Protein AF-A0A7V5XHG9-F1 (afdb_monomer_lite)

Structure (mmCIF, N/CA/C/O backbone):
data_AF-A0A7V5XHG9-F1
#
_entry.id   AF-A0A7V5XHG9-F1
#
loop_
_atom_site.group_PDB
_atom_site.id
_atom_site.type_symbol
_atom_site.label_atom_id
_atom_site.label_alt_id
_atom_site.label_comp_id
_atom_site.label_asym_id
_atom_site.label_entity_id
_atom_site.label_seq_id
_atom_site.pdbx_PDB_ins_code
_atom_site.Cartn_x
_atom_site.Cartn_y
_atom_site.Cartn_z
_atom_site.occupancy
_atom_site.B_iso_or_equiv
_atom_site.auth_seq_id
_atom_site.auth_comp_id
_atom_site.auth_asym_id
_atom_site.auth_atom_id
_atom_site.pdbx_PDB_model_num
ATOM 1 N N . TYR A 1 1 ? 1.941 -1.592 -1.308 1.00 55.06 1 TYR A N 1
ATOM 2 C CA . TYR A 1 1 ? 0.502 -1.535 -1.615 1.00 55.06 1 TYR A CA 1
ATOM 3 C C . TYR A 1 1 ? -0.002 -0.136 -1.464 1.00 55.06 1 TYR A C 1
ATOM 5 O O . TYR A 1 1 ? 0.145 0.460 -0.400 1.00 55.06 1 TYR A O 1
ATOM 13 N N . VAL A 1 2 ? -0.547 0.369 -2.556 1.00 59.00 2 VAL A N 1
ATOM 14 C CA . VAL A 1 2 ? -1.258 1.634 -2.605 1.00 59.00 2 VAL A CA 1
ATOM 15 C C . VAL A 1 2 ? -2.661 1.257 -3.051 1.00 59.00 2 VAL A C 1
ATOM 17 O O . VAL A 1 2 ? -2.837 0.702 -4.130 1.00 59.00 2 VAL A O 1
ATOM 20 N N . ASP A 1 3 ? -3.625 1.466 -2.169 1.00 69.00 3 ASP A N 1
ATOM 21 C CA . ASP A 1 3 ? -5.044 1.260 -2.430 1.00 69.00 3 ASP A CA 1
ATOM 22 C C . ASP A 1 3 ? -5.747 2.506 -1.916 1.00 69.00 3 ASP A C 1
ATOM 24 O O . ASP A 1 3 ? -5.559 2.894 -0.754 1.00 69.00 3 ASP A O 1
ATOM 28 N N . SER A 1 4 ? -6.503 3.153 -2.798 1.00 73.19 4 SER A N 1
ATOM 29 C CA . SER A 1 4 ? -7.274 4.348 -2.467 1.00 73.19 4 SER A CA 1
ATOM 30 C C . SER A 1 4 ? -8.239 4.071 -1.316 1.00 73.19 4 SER A C 1
ATOM 32 O O . SER A 1 4 ? -8.415 4.931 -0.457 1.00 73.19 4 SER A O 1
ATOM 34 N N . LYS A 1 5 ? -8.750 2.839 -1.201 1.00 79.88 5 LYS A N 1
ATOM 35 C CA . LYS A 1 5 ? -9.655 2.412 -0.128 1.00 79.88 5 LYS A CA 1
ATOM 36 C C . LYS A 1 5 ? -8.983 2.303 1.246 1.00 79.88 5 LYS A C 1
ATOM 38 O O . LYS A 1 5 ? -9.698 2.176 2.238 1.00 79.88 5 LYS A O 1
ATOM 43 N N . ASN A 1 6 ? -7.649 2.345 1.339 1.00 83.56 6 ASN A N 1
ATOM 44 C CA . ASN A 1 6 ? -6.966 2.419 2.638 1.00 83.56 6 ASN A CA 1
ATOM 45 C C . ASN A 1 6 ? -7.051 3.821 3.251 1.00 83.56 6 ASN A C 1
ATOM 47 O O . ASN A 1 6 ? -6.980 3.971 4.470 1.00 83.56 6 ASN A O 1
ATOM 51 N N . ARG A 1 7 ? -7.154 4.869 2.425 1.00 87.31 7 ARG A N 1
ATOM 52 C CA . ARG A 1 7 ? -7.302 6.243 2.903 1.00 87.31 7 ARG A CA 1
ATOM 53 C C . ARG A 1 7 ? -8.789 6.574 2.946 1.00 87.31 7 ARG A C 1
ATOM 55 O O . ARG A 1 7 ? -9.402 6.779 1.909 1.00 87.31 7 ARG A O 1
ATOM 62 N N . LYS A 1 8 ? -9.363 6.630 4.148 1.00 86.81 8 LYS A N 1
ATOM 63 C CA . LYS A 1 8 ? -10.795 6.928 4.317 1.00 86.81 8 LYS A CA 1
ATOM 64 C C . LYS A 1 8 ? -11.099 8.412 4.135 1.00 86.81 8 LYS A C 1
ATOM 66 O O . LYS A 1 8 ? -12.153 8.762 3.628 1.00 86.81 8 LYS A O 1
ATOM 71 N N . ASN A 1 9 ? -10.185 9.275 4.574 1.00 88.12 9 ASN A N 1
ATOM 72 C CA . ASN A 1 9 ? -10.287 10.728 4.454 1.00 88.12 9 ASN A CA 1
ATOM 73 C C . ASN A 1 9 ? -8.885 11.370 4.551 1.00 88.12 9 ASN A C 1
ATOM 75 O O . ASN A 1 9 ? -7.859 10.676 4.545 1.00 88.12 9 ASN A O 1
ATOM 79 N N . THR A 1 10 ? -8.816 12.700 4.645 1.00 87.44 10 THR A N 1
ATOM 80 C CA . THR A 1 10 ? -7.547 13.443 4.708 1.00 87.44 10 THR A CA 1
ATOM 81 C C . THR A 1 10 ? -6.650 13.009 5.867 1.00 87.44 10 THR A C 1
ATOM 83 O O . THR A 1 10 ? -5.434 12.954 5.678 1.00 87.44 10 THR A O 1
ATOM 86 N N . HIS A 1 11 ? -7.233 12.626 7.005 1.00 92.06 11 HIS A N 1
ATOM 87 C CA . HIS A 1 11 ? -6.527 12.325 8.250 1.00 92.06 11 HIS A CA 1
ATOM 88 C C . HIS A 1 11 ? -6.464 10.834 8.574 1.00 92.06 11 HIS A C 1
ATOM 90 O O . HIS A 1 11 ? -5.561 10.423 9.287 1.00 92.06 11 HIS A O 1
ATOM 96 N N . THR A 1 12 ? -7.369 10.001 8.068 1.00 93.12 12 THR A N 1
ATOM 97 C CA . THR A 1 12 ? -7.495 8.599 8.482 1.00 93.12 12 THR A CA 1
ATOM 98 C C . THR A 1 12 ? -6.995 7.647 7.403 1.00 93.12 12 THR A C 1
ATOM 100 O O . THR A 1 12 ? -7.518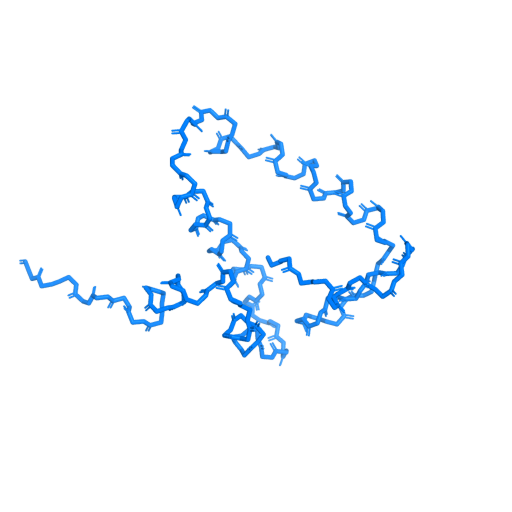 7.607 6.285 1.00 93.12 12 THR A O 1
ATOM 103 N N . PHE A 1 13 ? -6.016 6.823 7.769 1.00 92.00 13 PHE A N 1
ATOM 104 C CA . PHE A 1 13 ? -5.571 5.673 6.994 1.00 92.00 13 PHE A CA 1
ATOM 105 C C . PHE A 1 13 ? -5.804 4.393 7.796 1.00 92.00 13 PHE A C 1
ATOM 107 O O . PHE A 1 13 ? -5.416 4.306 8.960 1.00 92.00 13 PHE A O 1
ATOM 114 N N . GLU A 1 14 ? -6.392 3.389 7.160 1.00 90.06 14 GLU A N 1
ATOM 115 C CA . GLU A 1 14 ? -6.539 2.039 7.689 1.00 90.06 14 GLU A CA 1
ATOM 116 C C . GLU A 1 14 ? -6.001 1.047 6.663 1.00 90.06 14 GLU A C 1
ATOM 118 O O . GLU A 1 14 ? -6.463 0.986 5.524 1.00 90.06 14 GLU A O 1
ATOM 123 N N . CYS A 1 15 ? -4.990 0.277 7.053 1.00 83.00 15 CYS A N 1
ATOM 124 C CA . CYS A 1 15 ? -4.448 -0.755 6.184 1.00 83.00 15 CYS A CA 1
ATOM 125 C C . CYS A 1 15 ? -5.481 -1.874 6.032 1.00 83.00 15 CYS A C 1
ATOM 127 O O . CYS A 1 15 ? -5.718 -2.598 6.994 1.00 83.00 15 CYS A O 1
ATOM 129 N N . LYS A 1 16 ? -6.049 -2.075 4.839 1.00 79.31 16 LYS A N 1
ATOM 130 C CA . LYS A 1 16 ? -6.999 -3.178 4.621 1.00 79.31 16 LYS A CA 1
ATOM 131 C C . LYS A 1 16 ? -6.394 -4.567 4.766 1.00 79.31 16 LYS A C 1
ATOM 133 O O . LYS A 1 16 ? -7.131 -5.509 5.015 1.00 79.31 16 LYS A O 1
ATOM 138 N N . ALA A 1 17 ? -5.072 -4.681 4.638 1.00 75.31 17 ALA A N 1
ATOM 139 C CA . ALA A 1 17 ? -4.377 -5.883 5.057 1.00 75.31 17 ALA A CA 1
ATOM 140 C C . ALA A 1 17 ? -4.383 -5.941 6.591 1.00 75.31 17 ALA A C 1
ATOM 142 O O . ALA A 1 17 ? -5.323 -6.435 7.184 1.00 75.31 17 ALA A O 1
ATOM 143 N N . CYS A 1 18 ? -3.410 -5.358 7.283 1.00 77.38 18 CYS A N 1
ATOM 144 C CA . CYS A 1 18 ? -3.239 -5.616 8.717 1.00 77.38 18 CYS A CA 1
ATOM 145 C C . CYS A 1 18 ? -4.230 -4.931 9.686 1.00 77.38 18 CYS A C 1
ATOM 147 O O . CYS A 1 18 ? -4.028 -5.014 10.894 1.00 77.38 18 CYS A O 1
ATOM 149 N N . GLY A 1 19 ? -5.227 -4.184 9.209 1.00 81.75 19 GLY A N 1
ATOM 150 C CA . GLY A 1 19 ? -6.184 -3.432 10.038 1.00 81.75 19 GLY A CA 1
ATOM 151 C C . GLY A 1 19 ? -5.591 -2.227 10.782 1.00 81.75 19 GLY A C 1
ATOM 152 O O . GLY A 1 19 ? -6.291 -1.533 11.517 1.00 81.75 19 GLY A O 1
ATOM 153 N N . LYS A 1 20 ? -4.291 -1.943 10.617 1.00 84.81 20 LYS A N 1
ATOM 154 C CA . LYS A 1 20 ? -3.616 -0.862 11.344 1.00 84.81 20 LYS A CA 1
ATOM 155 C C . LYS A 1 20 ? -4.171 0.503 10.943 1.00 84.81 20 LYS A C 1
ATOM 157 O O . LYS A 1 20 ? -4.067 0.896 9.778 1.00 84.81 20 LYS A O 1
ATOM 162 N N . LYS A 1 21 ? -4.665 1.242 11.938 1.00 91.50 21 LYS A N 1
ATOM 163 C CA . LYS A 1 21 ? -5.135 2.625 11.814 1.00 91.50 21 LYS A CA 1
ATOM 164 C C . LYS A 1 21 ? -4.020 3.607 12.174 1.00 91.50 21 LYS A C 1
ATOM 166 O O . LYS A 1 21 ? -3.298 3.406 13.149 1.00 91.50 21 LYS A O 1
ATOM 171 N N . VAL A 1 22 ? -3.840 4.647 11.366 1.00 92.12 22 VAL A N 1
ATOM 172 C CA . VAL A 1 22 ? -2.828 5.697 11.568 1.00 92.12 22 VAL A CA 1
ATOM 173 C C . VAL A 1 22 ? -3.258 6.985 10.864 1.00 92.12 22 VAL A C 1
ATOM 175 O O . VAL A 1 22 ? -4.073 6.952 9.941 1.00 92.12 22 VAL A O 1
ATOM 178 N N . ASN A 1 23 ? -2.693 8.123 11.273 1.00 94.44 23 ASN A N 1
ATOM 179 C CA . ASN A 1 23 ? -2.886 9.366 10.541 1.00 94.44 23 ASN A CA 1
ATOM 180 C C . ASN A 1 23 ? -2.331 9.252 9.103 1.00 94.44 23 ASN A C 1
ATOM 182 O O . ASN A 1 23 ? -1.190 8.827 8.900 1.00 94.44 23 ASN A O 1
ATOM 186 N N . ALA A 1 24 ? -3.135 9.620 8.105 1.00 90.19 24 ALA A N 1
ATOM 187 C CA . ALA A 1 24 ? -2.810 9.447 6.692 1.00 90.19 24 ALA A CA 1
ATOM 188 C C . ALA A 1 24 ? -1.626 10.313 6.235 1.00 90.19 24 ALA A C 1
ATOM 190 O O . ALA A 1 24 ? -0.776 9.819 5.494 1.00 90.19 24 ALA A O 1
ATOM 191 N N . GLN A 1 25 ? -1.533 11.562 6.698 1.00 89.81 25 GLN A N 1
ATOM 192 C CA . GLN A 1 25 ? -0.426 12.464 6.366 1.00 89.81 25 GLN A CA 1
ATOM 193 C C . GLN A 1 25 ? 0.875 11.990 7.019 1.00 89.81 25 GLN A C 1
ATOM 195 O O . GLN A 1 25 ? 1.884 11.837 6.336 1.00 89.81 25 GLN A O 1
ATOM 200 N N . VAL A 1 26 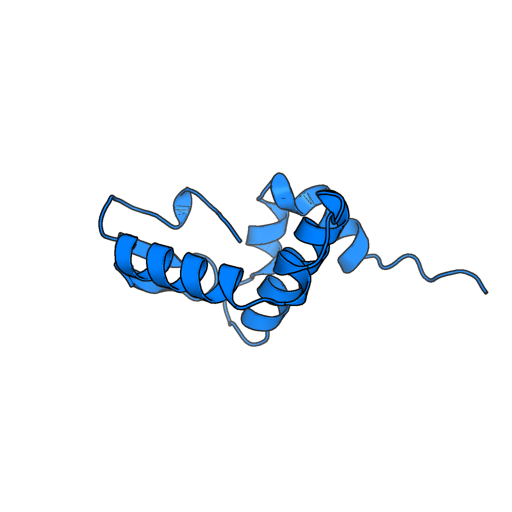? 0.837 11.632 8.308 1.00 91.25 26 VAL A N 1
ATOM 201 C CA . VAL A 1 26 ? 2.000 11.065 9.017 1.00 91.25 26 VAL A CA 1
ATOM 202 C C . VAL A 1 26 ? 2.473 9.775 8.344 1.00 91.25 26 VAL A C 1
ATOM 204 O O . VAL A 1 26 ? 3.674 9.557 8.164 1.00 91.25 26 VAL A O 1
ATOM 207 N N . ASN A 1 27 ? 1.539 8.910 7.940 1.00 89.00 27 ASN A N 1
ATOM 208 C CA . ASN A 1 27 ? 1.867 7.689 7.215 1.00 89.00 27 ASN A CA 1
ATOM 209 C C . ASN A 1 27 ? 2.492 7.995 5.846 1.00 89.00 27 ASN A C 1
ATOM 211 O O . ASN A 1 27 ? 3.462 7.338 5.470 1.00 89.00 27 ASN A O 1
ATOM 215 N N . ALA A 1 28 ? 1.987 8.993 5.117 1.00 85.94 28 ALA A N 1
ATOM 216 C CA . ALA A 1 28 ? 2.569 9.426 3.850 1.00 85.94 28 ALA A CA 1
ATOM 217 C C . ALA A 1 28 ? 4.011 9.922 4.039 1.00 85.94 28 ALA A C 1
ATOM 219 O O . ALA A 1 28 ? 4.911 9.387 3.390 1.00 85.94 28 ALA A O 1
ATOM 220 N N . SER A 1 29 ? 4.258 10.828 4.990 1.00 89.06 29 SER A N 1
ATOM 221 C CA . SER A 1 29 ? 5.602 11.348 5.288 1.00 89.06 29 SER A CA 1
ATOM 222 C C . SER A 1 29 ? 6.582 10.234 5.665 1.00 89.06 29 SER A C 1
ATOM 224 O O . SER A 1 29 ? 7.689 10.169 5.132 1.00 89.06 29 SER A O 1
ATOM 226 N N . ARG A 1 30 ? 6.159 9.278 6.507 1.00 88.69 30 ARG A N 1
ATOM 227 C CA . ARG A 1 30 ? 6.977 8.102 6.860 1.00 88.69 30 ARG A CA 1
ATOM 228 C C . ARG A 1 30 ? 7.293 7.218 5.652 1.00 88.69 30 ARG A C 1
ATOM 230 O O . ARG A 1 30 ? 8.403 6.701 5.552 1.00 88.69 30 ARG A O 1
ATOM 237 N N . ASN A 1 31 ? 6.337 7.016 4.742 1.00 83.88 31 ASN A N 1
ATOM 238 C CA . ASN A 1 31 ? 6.580 6.231 3.528 1.00 83.88 31 ASN A CA 1
ATOM 239 C C . ASN A 1 31 ? 7.507 6.962 2.549 1.00 83.88 31 ASN A C 1
ATOM 241 O O . ASN A 1 31 ? 8.341 6.299 1.936 1.00 83.88 31 ASN A O 1
ATOM 245 N N . LEU A 1 32 ? 7.402 8.289 2.428 1.00 83.38 32 LEU A N 1
ATOM 246 C CA . LEU A 1 32 ? 8.318 9.098 1.619 1.00 83.38 32 LEU A CA 1
ATOM 247 C C . LEU A 1 32 ? 9.750 8.997 2.148 1.00 83.38 32 LEU A C 1
ATOM 249 O O . LEU A 1 32 ? 10.637 8.619 1.387 1.00 83.38 32 LEU A O 1
ATOM 253 N N . LEU A 1 33 ? 9.949 9.209 3.454 1.00 85.69 33 LEU A N 1
ATOM 254 C CA . LEU A 1 33 ? 11.259 9.081 4.100 1.00 85.69 33 LEU A CA 1
ATOM 255 C C . LEU A 1 33 ? 11.839 7.669 3.944 1.00 85.69 33 LEU A C 1
ATOM 257 O O . LEU A 1 33 ? 13.003 7.486 3.600 1.00 85.69 33 LEU A O 1
ATOM 261 N N . ARG A 1 34 ? 11.013 6.640 4.155 1.00 82.38 34 ARG A N 1
ATOM 262 C CA . ARG A 1 34 ? 11.457 5.252 3.994 1.00 82.38 34 ARG A CA 1
ATOM 263 C C . ARG A 1 34 ? 11.776 4.911 2.543 1.00 82.38 34 ARG A C 1
ATOM 265 O O . ARG A 1 34 ? 12.582 4.022 2.315 1.00 82.38 34 ARG A O 1
ATOM 272 N N . ARG A 1 35 ? 1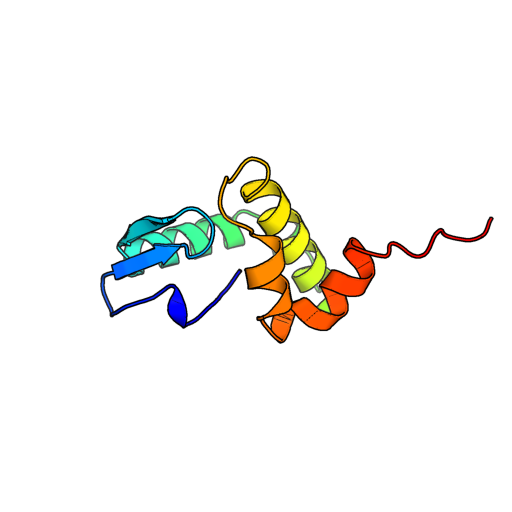1.122 5.542 1.563 1.00 75.06 35 ARG A N 1
ATOM 273 C CA . ARG A 1 35 ? 11.418 5.337 0.140 1.00 75.06 35 ARG A CA 1
ATOM 274 C C . ARG A 1 35 ? 12.716 6.036 -0.246 1.00 75.06 35 ARG A C 1
ATOM 276 O O . ARG A 1 35 ? 13.516 5.423 -0.946 1.00 75.06 35 ARG A O 1
ATOM 283 N N . SER A 1 36 ? 12.928 7.267 0.217 1.00 75.31 36 SER A N 1
ATOM 284 C CA . SER A 1 36 ? 14.169 7.997 -0.036 1.00 75.31 36 SER A CA 1
ATOM 285 C C . SER A 1 36 ? 15.366 7.343 0.646 1.00 75.31 36 SER A C 1
ATOM 287 O O . SER A 1 36 ? 16.453 7.408 0.107 1.00 75.31 36 SER A O 1
ATOM 289 N N . SER A 1 37 ? 15.200 6.621 1.755 1.00 77.19 37 SER A N 1
ATOM 290 C CA . SER A 1 37 ? 16.314 5.897 2.385 1.00 77.19 37 SER A CA 1
ATOM 291 C C . SER A 1 37 ? 16.737 4.609 1.652 1.00 77.19 37 SER A C 1
ATOM 293 O O . SER A 1 37 ? 17.664 3.928 2.092 1.00 77.19 37 SER A O 1
ATOM 295 N N . LEU A 1 38 ? 16.052 4.203 0.575 1.00 76.19 38 LEU A N 1
ATOM 296 C CA . LEU A 1 38 ? 16.376 2.973 -0.154 1.00 76.19 38 LEU A CA 1
ATOM 297 C C . LEU A 1 38 ? 17.432 3.234 -1.223 1.00 76.19 38 LEU A C 1
ATOM 299 O O . LEU A 1 38 ? 17.110 3.663 -2.328 1.00 76.19 38 LEU A O 1
ATOM 303 N N . LYS A 1 39 ? 18.684 2.879 -0.909 1.00 71.25 39 LYS A N 1
ATOM 304 C CA . LYS A 1 39 ? 19.831 2.967 -1.832 1.00 71.25 39 LYS A CA 1
ATOM 305 C C . LYS A 1 39 ? 19.572 2.286 -3.186 1.00 71.25 39 LYS A C 1
ATOM 307 O O . LYS A 1 39 ? 19.949 2.828 -4.216 1.00 71.25 39 LYS A O 1
ATOM 312 N N . GLU A 1 40 ? 18.853 1.158 -3.192 1.00 69.12 40 GLU A N 1
ATOM 313 C CA . GLU A 1 40 ? 18.424 0.446 -4.414 1.00 69.12 40 GLU A CA 1
ATOM 314 C C . GLU A 1 40 ? 17.520 1.285 -5.337 1.00 69.12 40 GLU A C 1
ATOM 316 O O . GLU A 1 40 ? 17.494 1.049 -6.539 1.00 69.12 40 GLU A O 1
ATOM 321 N N . ILE A 1 41 ? 16.753 2.232 -4.783 1.00 67.88 41 ILE A N 1
ATOM 322 C CA . ILE A 1 41 ? 15.813 3.089 -5.526 1.00 67.88 41 ILE A CA 1
ATOM 323 C C . ILE A 1 41 ? 16.467 4.424 -5.895 1.00 67.88 41 ILE A C 1
ATOM 325 O O . ILE A 1 41 ? 16.150 4.980 -6.940 1.00 67.88 41 ILE A O 1
ATOM 329 N N . LEU A 1 42 ? 17.360 4.934 -5.043 1.00 63.19 42 LEU A N 1
ATOM 330 C CA . LEU A 1 42 ? 18.046 6.211 -5.248 1.00 63.19 42 LEU A CA 1
ATOM 331 C C . LEU A 1 42 ? 19.093 6.168 -6.365 1.00 63.19 42 LEU A C 1
ATOM 333 O O . LEU A 1 42 ? 19.204 7.121 -7.125 1.00 63.19 42 LEU A O 1
ATOM 337 N N . ASN A 1 43 ? 19.860 5.080 -6.462 1.00 59.66 43 ASN A N 1
ATOM 338 C CA . ASN A 1 43 ? 21.060 5.048 -7.308 1.00 59.66 43 ASN A CA 1
ATOM 339 C C . ASN A 1 43 ? 20.824 4.466 -8.699 1.00 59.66 43 ASN A C 1
ATOM 341 O O . ASN A 1 43 ? 21.773 4.259 -9.451 1.00 59.66 43 ASN A O 1
ATOM 345 N N . ALA A 1 44 ? 19.583 4.135 -9.034 1.00 58.34 44 ALA A N 1
ATOM 346 C CA . ALA A 1 44 ? 19.328 3.331 -10.202 1.00 58.34 44 ALA A CA 1
ATOM 347 C C . ALA A 1 44 ? 18.246 3.971 -11.065 1.00 58.34 44 ALA A C 1
ATOM 349 O O . ALA A 1 44 ? 17.094 4.104 -10.649 1.00 58.34 44 ALA A O 1
ATOM 350 N N . ASN A 1 45 ? 18.617 4.276 -12.313 1.00 67.94 45 ASN A N 1
ATOM 351 C CA . ASN A 1 45 ? 17.710 4.430 -13.452 1.00 67.94 45 ASN A CA 1
ATOM 352 C C . ASN A 1 45 ? 17.013 3.083 -13.734 1.00 67.94 45 ASN A C 1
ATOM 354 O O . ASN A 1 45 ? 17.140 2.489 -14.803 1.00 67.94 45 ASN A O 1
ATOM 358 N N . LEU A 1 46 ? 16.339 2.527 -12.724 1.00 72.25 46 LEU A N 1
ATOM 359 C CA . LEU A 1 46 ? 15.653 1.255 -12.817 1.00 72.25 46 LEU A CA 1
ATOM 360 C C . LEU A 1 46 ? 14.441 1.440 -13.721 1.00 72.25 46 LEU A C 1
ATOM 362 O O . LEU A 1 46 ? 13.617 2.326 -13.472 1.00 72.25 46 LEU A O 1
ATOM 366 N N . PRO A 1 47 ? 14.251 0.544 -14.701 1.00 79.31 47 PRO A N 1
ATOM 367 C CA . PRO A 1 47 ? 12.990 0.457 -15.405 1.00 79.31 47 PRO A CA 1
ATOM 368 C C . PRO A 1 47 ? 11.847 0.349 -14.395 1.00 79.31 47 PRO A C 1
ATOM 370 O O . PRO A 1 47 ? 11.928 -0.426 -13.432 1.00 79.31 47 PRO A O 1
ATOM 373 N N . LYS A 1 48 ? 10.753 1.078 -14.646 1.00 75.56 48 LYS A N 1
ATOM 374 C CA . LYS A 1 48 ? 9.544 1.106 -13.802 1.00 75.56 48 LYS A CA 1
ATOM 375 C C . LYS A 1 48 ? 9.109 -0.299 -13.366 1.00 75.56 48 LYS A C 1
ATOM 377 O O . LYS A 1 48 ? 8.712 -0.494 -12.218 1.00 75.56 48 LYS A O 1
ATOM 382 N N . LYS A 1 49 ? 9.274 -1.290 -14.254 1.00 76.31 49 LYS A N 1
ATOM 383 C CA . LYS A 1 49 ? 8.958 -2.696 -13.989 1.00 76.31 49 LYS A CA 1
ATOM 384 C C . LYS A 1 49 ? 9.773 -3.301 -12.838 1.00 76.31 49 LYS A C 1
ATOM 386 O O . LYS A 1 49 ? 9.189 -3.939 -11.963 1.00 76.31 49 LYS A O 1
ATOM 391 N N . LYS A 1 50 ? 11.095 -3.088 -12.813 1.00 77.94 50 LYS A N 1
ATOM 392 C CA . LYS A 1 50 ? 11.985 -3.603 -11.756 1.00 77.94 50 LYS A CA 1
ATOM 393 C C . LYS A 1 50 ? 11.722 -2.910 -10.421 1.00 77.94 50 LYS A C 1
ATOM 395 O O . LYS A 1 50 ? 11.634 -3.582 -9.396 1.00 77.94 50 LYS A O 1
ATOM 400 N N . LEU A 1 51 ? 11.528 -1.589 -10.443 1.00 77.31 51 LEU A N 1
ATOM 401 C CA . LEU A 1 51 ? 11.179 -0.826 -9.244 1.00 77.31 51 LEU A CA 1
ATOM 402 C C . LEU A 1 51 ? 9.878 -1.347 -8.618 1.00 77.31 51 LEU A C 1
ATOM 404 O O . LEU A 1 51 ? 9.820 -1.599 -7.415 1.00 77.31 51 LEU A O 1
ATOM 408 N N . LEU A 1 52 ? 8.849 -1.557 -9.441 1.00 76.12 52 LEU A N 1
ATOM 409 C CA . LEU A 1 52 ? 7.571 -2.084 -8.977 1.00 76.12 52 LEU A CA 1
ATOM 410 C C . LEU A 1 52 ? 7.725 -3.491 -8.376 1.00 76.12 52 LEU A C 1
ATOM 412 O O . LEU A 1 52 ? 7.224 -3.723 -7.277 1.00 76.12 52 LEU A O 1
ATOM 416 N N . LYS A 1 53 ? 8.511 -4.383 -8.997 1.00 77.75 53 LYS A N 1
ATOM 417 C CA . LYS A 1 53 ? 8.812 -5.720 -8.448 1.00 77.75 53 LYS A CA 1
ATOM 418 C C . LYS A 1 53 ? 9.452 -5.658 -7.051 1.00 77.75 53 LYS A C 1
ATOM 420 O O . LYS A 1 53 ? 9.005 -6.362 -6.145 1.00 77.75 53 LYS A O 1
ATOM 425 N N . ILE A 1 54 ? 10.445 -4.785 -6.844 1.00 78.94 54 ILE A N 1
ATOM 426 C CA . ILE A 1 54 ? 11.099 -4.589 -5.533 1.00 78.94 54 ILE A CA 1
ATOM 427 C C . ILE A 1 54 ? 10.086 -4.106 -4.485 1.00 78.94 54 ILE A C 1
ATOM 429 O O . ILE A 1 54 ? 10.041 -4.619 -3.362 1.00 78.94 54 ILE A O 1
ATOM 433 N N . LEU A 1 55 ? 9.246 -3.132 -4.847 1.00 76.62 55 LEU A N 1
ATOM 434 C CA . LEU A 1 55 ? 8.228 -2.581 -3.950 1.00 76.62 55 LEU A CA 1
ATOM 435 C C . LEU A 1 55 ? 7.155 -3.617 -3.577 1.00 76.62 55 LEU A C 1
ATOM 437 O O . LEU A 1 55 ? 6.715 -3.640 -2.424 1.00 76.62 55 LEU A O 1
ATOM 441 N N . VAL A 1 56 ? 6.755 -4.478 -4.519 1.00 76.19 56 VAL A N 1
ATOM 442 C CA . VAL A 1 56 ? 5.814 -5.587 -4.283 1.00 76.19 56 VAL A CA 1
ATOM 443 C C . VAL A 1 56 ? 6.407 -6.618 -3.335 1.00 76.19 56 VAL A C 1
ATOM 445 O O . VAL A 1 56 ? 5.775 -6.932 -2.326 1.00 76.19 56 VAL A O 1
ATOM 448 N N . LYS A 1 57 ? 7.639 -7.077 -3.594 1.00 77.69 57 LYS A N 1
ATOM 449 C CA . LYS A 1 57 ? 8.331 -8.052 -2.737 1.00 77.69 57 LYS A CA 1
ATOM 450 C C . LYS A 1 57 ? 8.394 -7.575 -1.286 1.00 77.69 57 LYS A C 1
ATOM 452 O O . LYS A 1 57 ? 7.930 -8.262 -0.381 1.00 77.69 57 LYS A O 1
ATOM 457 N N . ARG A 1 58 ? 8.871 -6.345 -1.071 1.00 77.00 58 ARG A N 1
ATOM 458 C CA . ARG A 1 58 ? 8.968 -5.735 0.268 1.00 77.00 58 ARG A CA 1
ATOM 459 C C . ARG A 1 58 ? 7.607 -5.557 0.938 1.00 77.00 58 ARG A C 1
ATOM 461 O O . ARG A 1 58 ? 7.504 -5.584 2.165 1.00 77.00 58 ARG A O 1
ATOM 468 N N . TYR A 1 59 ? 6.559 -5.307 0.155 1.00 75.75 59 TYR A N 1
ATOM 469 C CA . TYR A 1 59 ? 5.206 -5.212 0.687 1.00 75.75 59 TYR A CA 1
ATOM 470 C C . TYR A 1 59 ? 4.697 -6.570 1.178 1.00 75.75 59 TYR A C 1
ATOM 472 O O . TYR A 1 59 ? 4.190 -6.645 2.295 1.00 75.75 59 TYR A O 1
ATOM 480 N N . LEU A 1 60 ? 4.881 -7.624 0.381 1.00 74.69 60 LEU A N 1
ATOM 481 C CA . LEU A 1 60 ? 4.551 -8.996 0.765 1.00 74.69 60 LEU A CA 1
ATOM 482 C C . LEU A 1 60 ? 5.328 -9.430 2.012 1.00 74.69 60 LEU A C 1
ATOM 484 O O . LEU A 1 60 ? 4.731 -9.946 2.950 1.00 74.69 60 LEU A O 1
ATOM 488 N N . GLU A 1 61 ? 6.630 -9.141 2.073 1.00 77.00 61 GLU A N 1
ATOM 489 C CA . GLU A 1 61 ? 7.464 -9.404 3.254 1.00 77.00 61 GLU A CA 1
ATOM 490 C C . GLU A 1 61 ? 6.934 -8.705 4.509 1.00 77.00 61 GLU A C 1
ATOM 492 O O . GLU A 1 61 ? 6.849 -9.329 5.562 1.00 77.00 61 GLU A O 1
ATOM 497 N N . ARG A 1 62 ? 6.508 -7.438 4.406 1.00 73.62 62 ARG A N 1
ATOM 498 C CA . ARG A 1 62 ? 5.915 -6.697 5.535 1.00 73.62 62 ARG A CA 1
ATOM 499 C C . ARG A 1 62 ? 4.615 -7.327 6.040 1.00 73.62 62 ARG A C 1
ATOM 501 O O . ARG A 1 62 ? 4.240 -7.095 7.185 1.00 73.62 62 ARG A O 1
ATOM 508 N N . LEU A 1 63 ? 3.908 -8.048 5.178 1.00 71.56 63 LEU A N 1
ATOM 509 C CA . LEU A 1 63 ? 2.641 -8.690 5.505 1.00 71.56 63 LEU A CA 1
ATOM 510 C C . LEU A 1 63 ? 2.765 -10.182 5.798 1.00 71.56 63 LEU A C 1
ATOM 512 O O . LEU A 1 63 ? 1.754 -10.803 6.128 1.00 71.56 63 LEU A O 1
ATOM 516 N N . LYS A 1 64 ? 3.975 -10.754 5.749 1.00 69.06 64 LYS A N 1
ATOM 517 C CA . LYS A 1 64 ? 4.213 -12.093 6.291 1.00 69.06 64 LYS A CA 1
ATOM 518 C C . LYS A 1 64 ? 3.767 -12.118 7.756 1.00 69.06 64 LYS A C 1
ATOM 520 O O . LYS A 1 64 ? 4.163 -11.265 8.545 1.00 69.06 64 LYS A O 1
ATOM 525 N N . GLY A 1 65 ? 2.902 -13.071 8.098 1.00 63.41 65 GLY A N 1
ATOM 526 C CA . GLY A 1 65 ? 2.335 -13.212 9.443 1.00 63.41 65 GLY A CA 1
ATOM 527 C C . GLY A 1 65 ? 1.130 -12.313 9.756 1.00 63.41 65 GLY A C 1
ATOM 528 O O . GLY A 1 65 ? 0.595 -12.391 10.861 1.00 63.41 65 GLY A O 1
ATOM 529 N N . CYS A 1 66 ? 0.650 -11.479 8.823 1.00 65.25 66 CYS A N 1
ATOM 530 C CA . CYS A 1 66 ? -0.642 -10.810 9.001 1.00 65.25 66 CYS A CA 1
ATOM 531 C C . CYS A 1 66 ? -1.793 -11.812 8.837 1.00 65.25 66 CYS A C 1
ATOM 533 O O . CYS A 1 66 ? -1.855 -12.524 7.841 1.00 65.25 66 CYS A O 1
ATOM 535 N N . ARG A 1 67 ? -2.733 -11.822 9.794 1.00 56.66 67 ARG A N 1
ATOM 536 C CA . ARG A 1 67 ? -3.913 -12.716 9.792 1.00 56.66 67 ARG A CA 1
ATOM 537 C C . ARG A 1 67 ? -4.932 -12.390 8.691 1.00 56.66 67 ARG A C 1
ATOM 539 O O . ARG A 1 67 ? -5.762 -13.214 8.344 1.00 56.66 67 ARG A O 1
ATOM 546 N N . SER A 1 68 ? -4.890 -11.171 8.165 1.00 55.56 68 SER A N 1
ATOM 547 C CA . SER A 1 68 ? -5.696 -10.706 7.034 1.00 55.56 68 SER A CA 1
ATOM 548 C C . SER A 1 68 ? -5.173 -11.281 5.727 1.00 55.56 68 SER A C 1
ATOM 550 O O . SER A 1 68 ? -3.967 -11.187 5.543 1.00 55.56 68 SER A O 1
ATOM 552 N N . ALA A 1 69 ? -6.026 -11.751 4.810 1.00 60.81 69 ALA A N 1
ATOM 553 C CA . ALA A 1 69 ? -5.640 -12.287 3.498 1.00 60.81 69 ALA A CA 1
ATOM 554 C C . ALA A 1 69 ? -4.957 -11.225 2.598 1.00 60.81 69 ALA A C 1
ATOM 556 O O . ALA A 1 69 ? -5.632 -10.537 1.826 1.00 60.81 69 ALA A O 1
ATOM 557 N N . PRO A 1 70 ? -3.617 -11.067 2.635 1.00 64.62 70 PRO A N 1
ATOM 558 C CA . PRO A 1 70 ? -2.924 -10.010 1.896 1.00 64.62 70 PRO A CA 1
ATOM 559 C C . PRO A 1 70 ? -3.006 -10.265 0.393 1.00 64.62 70 PRO A C 1
ATOM 561 O O . PRO A 1 70 ? -2.961 -9.343 -0.417 1.00 64.62 70 PRO A O 1
ATOM 564 N N . LEU A 1 71 ? -3.109 -11.548 0.049 1.00 64.44 71 LEU A N 1
ATOM 565 C CA . LEU A 1 71 ? -3.100 -12.067 -1.299 1.00 64.44 71 LEU A CA 1
ATOM 566 C C . LEU A 1 71 ? -4.356 -11.659 -2.068 1.00 64.44 71 LEU A C 1
ATOM 568 O O . LEU A 1 71 ? -4.242 -11.194 -3.194 1.00 64.44 71 LEU A O 1
ATOM 572 N N . GLU A 1 72 ? -5.530 -11.743 -1.442 1.00 70.12 72 GLU A N 1
ATOM 573 C CA . GLU A 1 72 ? -6.802 -11.372 -2.076 1.00 70.12 72 GLU A CA 1
ATOM 574 C C . GLU A 1 72 ? -6.877 -9.868 -2.365 1.00 70.12 72 GLU A C 1
ATOM 576 O O . GLU A 1 72 ? -7.287 -9.441 -3.445 1.00 70.12 72 GLU A O 1
ATOM 581 N N . LEU A 1 73 ? -6.359 -9.046 -1.448 1.00 67.94 73 LEU A N 1
ATOM 582 C CA . LEU A 1 73 ? -6.238 -7.603 -1.661 1.00 67.94 73 LEU A CA 1
ATOM 583 C C . LEU A 1 73 ? -5.291 -7.269 -2.813 1.00 67.94 73 LEU A C 1
ATOM 585 O O . LEU A 1 73 ? -5.570 -6.368 -3.605 1.00 67.94 73 LEU A O 1
ATOM 589 N N . LEU A 1 74 ? -4.188 -8.006 -2.939 1.00 68.75 74 LEU A N 1
ATOM 590 C CA . LEU A 1 74 ? -3.259 -7.825 -4.047 1.00 68.75 74 LEU A CA 1
ATOM 591 C C . LEU A 1 74 ? -3.874 -8.275 -5.378 1.00 68.75 74 LEU A C 1
ATOM 593 O O . LEU A 1 74 ? -3.752 -7.534 -6.349 1.00 68.75 74 LEU A O 1
ATOM 597 N N . LYS A 1 75 ? -4.575 -9.420 -5.421 1.00 70.94 75 LYS A N 1
ATOM 598 C CA . LYS A 1 75 ? -5.271 -9.919 -6.626 1.00 70.94 75 LYS A CA 1
ATOM 599 C C . LYS A 1 75 ? -6.326 -8.930 -7.122 1.00 70.94 75 LYS A C 1
ATOM 601 O O . LYS A 1 75 ? -6.485 -8.739 -8.326 1.00 70.94 75 LYS A O 1
ATOM 606 N N . SER A 1 76 ? -7.014 -8.264 -6.193 1.00 73.75 76 SER A N 1
ATOM 607 C CA . SER A 1 76 ? -8.045 -7.267 -6.502 1.00 73.75 76 SER A CA 1
ATOM 608 C C . SER A 1 76 ? -7.500 -5.942 -7.050 1.00 73.75 76 SER A C 1
ATOM 610 O O . SER A 1 76 ? -8.265 -5.129 -7.567 1.00 73.75 76 SER A O 1
ATOM 612 N N . ASN A 1 77 ? -6.191 -5.699 -6.940 1.00 71.12 77 ASN A N 1
ATOM 613 C CA . ASN A 1 77 ? -5.580 -4.438 -7.329 1.00 71.12 77 ASN A CA 1
ATOM 614 C C . ASN A 1 77 ? -4.889 -4.579 -8.700 1.00 71.12 77 ASN A C 1
ATOM 616 O O . ASN A 1 77 ? -3.880 -5.285 -8.805 1.00 71.12 77 ASN A O 1
ATOM 620 N N . PRO A 1 78 ? -5.370 -3.871 -9.743 1.00 71.62 78 PRO A N 1
ATOM 621 C CA . PRO A 1 78 ? -4.833 -3.986 -11.098 1.00 71.62 78 PRO A CA 1
ATOM 622 C C . PRO A 1 78 ? -3.327 -3.723 -11.198 1.00 71.62 78 PRO A C 1
ATOM 624 O O . PRO A 1 78 ? -2.656 -4.342 -12.015 1.00 71.62 78 PRO A O 1
ATOM 627 N N . TYR A 1 79 ? -2.767 -2.870 -10.330 1.00 65.62 79 TYR A N 1
ATOM 628 C CA . TYR A 1 79 ? -1.335 -2.551 -10.337 1.00 65.62 79 TYR A CA 1
ATOM 629 C C . TYR A 1 79 ? -0.433 -3.733 -9.966 1.00 65.62 79 TYR A C 1
ATOM 631 O O . TYR A 1 79 ? 0.770 -3.684 -10.226 1.00 65.62 79 TYR A O 1
ATOM 639 N N . PHE A 1 80 ? -0.986 -4.769 -9.333 1.00 69.00 80 PHE A N 1
ATOM 640 C CA . PHE A 1 80 ? -0.233 -5.940 -8.890 1.00 69.00 80 PHE A CA 1
ATOM 641 C C . PHE A 1 80 ? -0.529 -7.198 -9.704 1.00 69.00 80 PHE A C 1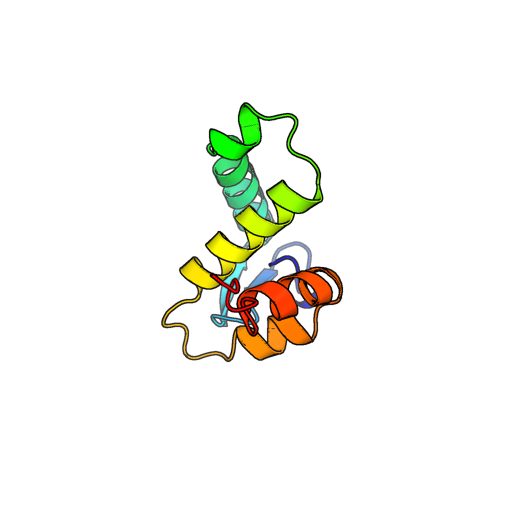
ATOM 643 O O . PHE A 1 80 ? 0.186 -8.178 -9.521 1.00 69.00 80 PHE A O 1
ATOM 650 N N . ARG A 1 81 ? -1.514 -7.174 -10.614 1.00 71.81 81 ARG A N 1
ATOM 651 C CA . ARG A 1 81 ? -1.985 -8.354 -11.357 1.00 71.81 81 ARG A CA 1
ATOM 652 C C . ARG A 1 81 ? -0.849 -9.091 -12.077 1.00 71.81 81 ARG A C 1
ATOM 654 O O . ARG A 1 81 ? -0.600 -10.251 -11.775 1.00 71.81 81 ARG A O 1
ATOM 661 N N . ASP A 1 82 ? -0.105 -8.392 -12.930 1.00 69.31 82 ASP A N 1
ATOM 662 C CA . ASP A 1 82 ? 0.955 -9.004 -13.750 1.00 69.31 82 ASP A CA 1
ATOM 663 C C . ASP A 1 82 ? 2.143 -9.509 -12.918 1.00 69.31 82 ASP A C 1
ATOM 665 O O . ASP A 1 82 ? 2.842 -10.442 -13.299 1.00 69.31 82 ASP A O 1
ATOM 669 N N . TYR A 1 83 ? 2.383 -8.884 -11.764 1.00 69.00 83 TYR A N 1
ATOM 670 C CA . TYR A 1 83 ? 3.472 -9.262 -10.866 1.00 69.00 83 TYR A CA 1
ATOM 671 C C . TYR A 1 83 ? 3.092 -10.437 -9.980 1.00 69.00 83 TYR A C 1
ATOM 673 O O . TYR A 1 83 ? 3.948 -11.252 -9.654 1.00 69.00 83 TYR A O 1
ATOM 681 N N . LEU A 1 84 ? 1.828 -10.517 -9.565 1.00 70.38 84 LEU A N 1
ATOM 682 C CA . LEU A 1 84 ? 1.337 -11.614 -8.746 1.00 70.38 84 LEU A CA 1
ATOM 683 C C . LEU A 1 84 ? 1.468 -12.948 -9.463 1.00 70.38 84 LEU A C 1
ATOM 685 O O . LEU A 1 84 ? 1.899 -13.892 -8.819 1.00 70.38 84 LEU A O 1
ATOM 689 N N . GLU A 1 85 ? 1.177 -13.011 -10.761 1.00 67.62 85 GLU A N 1
ATOM 690 C CA . GLU A 1 85 ? 1.420 -14.217 -11.561 1.00 67.62 85 GLU A CA 1
ATOM 691 C C . GLU A 1 85 ? 2.890 -14.652 -11.492 1.00 67.62 85 GLU A C 1
ATOM 693 O O . GLU A 1 85 ? 3.176 -15.804 -11.194 1.00 67.62 85 GLU A O 1
ATOM 698 N N . GLU A 1 86 ? 3.838 -13.722 -11.641 1.00 65.94 86 GLU A N 1
ATOM 699 C CA . GLU A 1 86 ? 5.278 -14.018 -11.551 1.00 65.94 86 GLU A CA 1
ATOM 700 C C . GLU A 1 86 ? 5.719 -14.480 -10.144 1.00 65.94 86 GLU A C 1
ATOM 702 O O . GLU A 1 86 ? 6.690 -15.224 -10.009 1.00 65.94 86 GLU A O 1
ATOM 707 N N . PHE A 1 87 ? 5.034 -14.031 -9.086 1.00 62.12 87 PHE A N 1
ATOM 708 C CA . PHE A 1 87 ? 5.325 -14.416 -7.697 1.00 62.12 87 PHE A CA 1
ATOM 709 C C . PHE A 1 87 ? 4.622 -15.706 -7.253 1.00 62.12 87 PHE A C 1
ATOM 711 O O . PHE A 1 87 ? 5.189 -16.445 -6.450 1.00 62.12 87 PHE A O 1
ATOM 718 N N . LEU A 1 88 ? 3.386 -15.935 -7.702 1.00 63.84 88 LEU A N 1
ATOM 719 C CA . LEU A 1 88 ? 2.555 -17.090 -7.346 1.00 63.84 88 LEU A CA 1
ATOM 720 C C . LEU A 1 88 ? 2.903 -18.311 -8.186 1.00 63.84 88 LEU A C 1
ATOM 722 O O . LEU A 1 88 ? 2.957 -19.418 -7.661 1.00 63.84 88 LEU A O 1
ATOM 726 N N . ASN A 1 89 ? 3.191 -18.076 -9.461 1.00 61.06 89 ASN A N 1
ATOM 727 C CA . ASN A 1 89 ? 3.670 -19.055 -10.414 1.00 61.06 89 ASN A CA 1
ATOM 728 C C . ASN A 1 89 ? 5.072 -18.613 -10.842 1.00 61.06 89 ASN A C 1
ATOM 730 O O . ASN A 1 89 ? 5.245 -18.136 -11.970 1.00 61.06 89 ASN A O 1
ATOM 734 N N . PRO A 1 90 ? 6.090 -18.713 -9.957 1.00 55.03 90 PRO A N 1
ATOM 735 C CA . PRO A 1 90 ? 7.455 -18.543 -10.411 1.00 55.03 90 PRO A CA 1
ATOM 736 C C . PRO A 1 90 ? 7.615 -19.590 -11.501 1.00 55.03 90 PRO A C 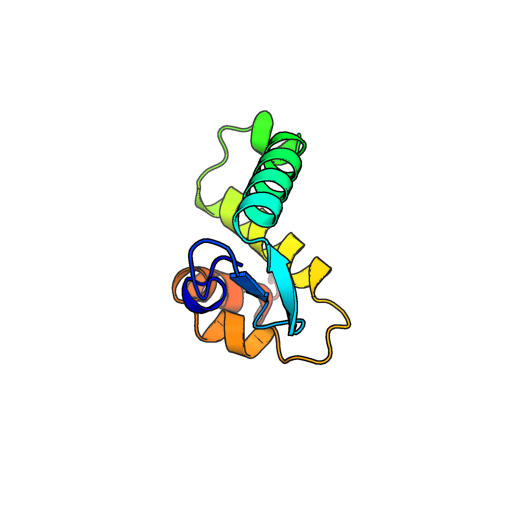1
ATOM 738 O O . PRO A 1 90 ? 7.495 -20.780 -11.213 1.00 55.03 90 PRO A O 1
ATOM 741 N N . ARG A 1 91 ? 7.777 -19.165 -12.763 1.00 52.66 91 ARG A N 1
ATOM 742 C CA . ARG A 1 91 ? 8.142 -20.099 -13.827 1.00 52.66 91 ARG A CA 1
ATOM 743 C C . ARG A 1 91 ? 9.302 -20.886 -13.244 1.00 52.66 91 ARG A C 1
ATOM 745 O O . ARG A 1 91 ? 10.322 -20.276 -12.919 1.00 52.66 91 ARG A O 1
ATOM 752 N N . GLN A 1 92 ? 9.095 -22.182 -13.003 1.00 48.91 92 GLN A N 1
ATOM 753 C CA . GLN A 1 92 ? 10.200 -23.078 -12.737 1.00 48.91 92 GLN A CA 1
ATOM 754 C C . GLN A 1 92 ? 11.093 -22.859 -13.945 1.00 48.91 92 GLN A C 1
ATOM 756 O O . GLN A 1 92 ? 10.681 -23.131 -15.073 1.00 48.91 92 GLN A O 1
ATOM 761 N N . GLY A 1 93 ? 12.209 -22.165 -13.730 1.00 39.28 93 GLY A N 1
ATOM 762 C CA . GLY A 1 93 ? 13.204 -22.022 -14.766 1.00 39.28 93 GLY A CA 1
ATOM 763 C C . GLY A 1 93 ? 13.562 -23.444 -15.138 1.00 39.28 93 GLY A C 1
ATOM 764 O O . GLY A 1 93 ? 14.055 -24.183 -14.289 1.00 39.28 93 GLY A O 1
ATOM 765 N N . SER A 1 94 ? 13.197 -23.842 -16.353 1.00 34.16 94 SER A N 1
ATOM 766 C CA . SER A 1 94 ? 13.747 -25.034 -16.972 1.00 34.16 94 SER A CA 1
ATOM 767 C C . SER A 1 94 ? 15.283 -24.960 -16.892 1.00 34.16 94 SER A C 1
ATOM 769 O O . SER A 1 94 ? 15.801 -23.837 -16.915 1.00 34.16 94 SER A O 1
ATOM 771 N N . PRO A 1 95 ? 15.970 -26.111 -16.756 1.00 44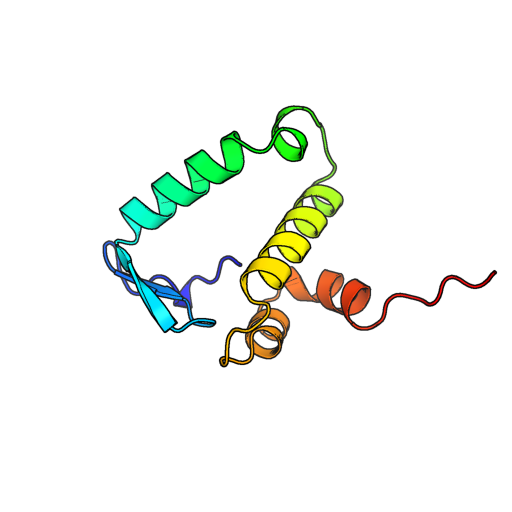.81 95 PRO A N 1
ATOM 772 C CA . PRO A 1 95 ? 17.419 -26.199 -16.548 1.00 44.81 95 PRO A CA 1
ATOM 773 C C . PRO A 1 95 ? 18.256 -25.355 -17.512 1.00 44.81 95 PRO A C 1
ATOM 775 O O . PRO A 1 95 ? 17.857 -25.247 -18.696 1.00 44.81 95 PRO A O 1
#

Organism: NCBI:txid1295609

Secondary structure (DSSP, 8-state):
---GGGB-SSSEEE-TTT--EEEHHHHHHHHHHHHHT-HHHHS----HHHHHHHHHHHHHHHHTT-SS-HHHHHHT-GGGHHHHHHHHS------

Radius of gyration: 14.82 Å; chains: 1; bounding box: 32×40×29 Å

pLDDT: mean 73.61, std 12.14, range [34.16, 94.44]

Foldseek 3Di:
DDDPVQDPDQFWGADQQQRDIGGPVVVVVVVVVVQVPDPVNVVDPDDPVVVLLVVVVVVVVVRVVRPGPVLVVLCPDPSNPVVSCCVVCVPPPDD

Sequence (95 aa):
YVDSKNRKNTHTFECKACGKKVNAQVNASRNLLRRSSLKEILNANLPKKKLLKILVKRYLERLKGCRSAPLELLKSNPYFRDYLEEFLNPRQGSP